Protein AF-A0A6M2A2J3-F1 (afdb_monomer_lite)

Foldseek 3Di:
DDDDDDDDDPVRDDDDPPPPDPPDDPDDPVVVVVVVVVCVVVDDDDDPVVDDPPVVVVVVVQVVCVVVVHDDDPPDDDDDDDPDPDPPVVVVVVVVVVVD

Radius of gyration: 23.39 Å; chains: 1; bounding box: 42×46×57 Å

pLDDT: mean 77.87, std 12.24, range [38.66, 92.69]

Sequence (100 aa):
MIVLNQLRFANEIAERPGLNIPKGEKVPKQEIEMAIKLIDQLTTKFDPKEYKDEYREELMSVIKQKAKGHPSRKKGKAPQKTKTDDFMKVLKASLKKKAA

Structure (mmCIF, N/CA/C/O backbone):
data_AF-A0A6M2A2J3-F1
#
_entry.id   AF-A0A6M2A2J3-F1
#
loop_
_atom_site.group_PDB
_atom_site.id
_atom_site.type_symbol
_atom_site.label_atom_id
_atom_site.label_alt_id
_atom_site.label_comp_id
_atom_site.label_asym_id
_atom_site.label_entity_id
_atom_site.label_seq_id
_atom_site.pdbx_PDB_ins_code
_atom_site.Cartn_x
_atom_site.Cartn_y
_atom_site.Cartn_z
_atom_site.occupancy
_atom_site.B_iso_or_equiv
_atom_site.auth_seq_id
_atom_site.auth_comp_id
_atom_site.auth_asym_id
_atom_site.auth_atom_id
_atom_site.pdbx_PDB_model_num
ATOM 1 N N . MET A 1 1 ? -13.032 -20.566 -12.539 1.00 56.78 1 MET A N 1
ATOM 2 C CA . MET A 1 1 ? -11.761 -19.829 -12.375 1.00 56.78 1 MET A CA 1
ATOM 3 C C . MET A 1 1 ? -10.986 -20.542 -11.280 1.00 56.78 1 MET A C 1
ATOM 5 O O . MET A 1 1 ? -11.516 -20.652 -10.184 1.00 56.78 1 MET A O 1
ATOM 9 N N . ILE A 1 2 ? -9.833 -21.137 -11.587 1.00 71.69 2 ILE A N 1
ATOM 10 C CA . ILE A 1 2 ? -9.021 -21.855 -10.592 1.00 71.69 2 ILE A CA 1
ATOM 11 C C . ILE A 1 2 ? -7.933 -20.889 -10.129 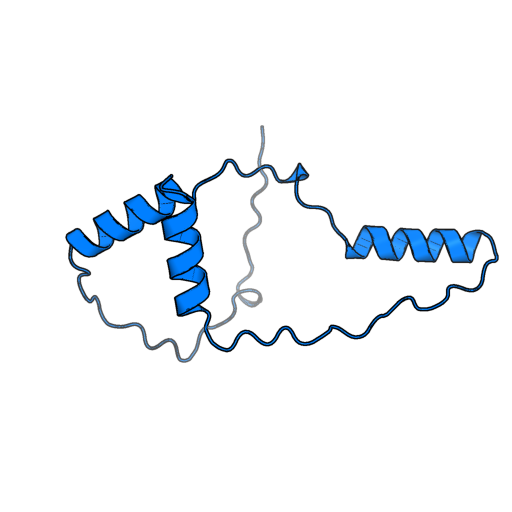1.00 71.69 2 ILE A C 1
ATOM 13 O O . ILE A 1 2 ? -7.213 -20.341 -10.960 1.00 71.69 2 ILE A O 1
ATOM 17 N N . VAL A 1 3 ? -7.857 -20.647 -8.821 1.00 84.44 3 VAL A N 1
ATOM 18 C CA . VAL A 1 3 ? -6.850 -19.773 -8.210 1.00 84.44 3 VAL A CA 1
ATOM 19 C C . VAL A 1 3 ? -5.836 -20.655 -7.498 1.00 84.44 3 VAL A C 1
ATOM 21 O O . VAL A 1 3 ? -6.197 -21.430 -6.613 1.00 84.44 3 VAL A O 1
ATOM 24 N N . LEU A 1 4 ? -4.570 -20.550 -7.901 1.00 89.88 4 LEU A N 1
ATOM 25 C CA . LEU A 1 4 ? -3.465 -21.220 -7.228 1.00 89.88 4 LEU A CA 1
ATOM 26 C C . LEU A 1 4 ? -3.008 -20.356 -6.051 1.00 89.88 4 LEU A C 1
ATOM 28 O O . LEU A 1 4 ? -2.442 -19.285 -6.251 1.00 89.88 4 LEU A O 1
ATOM 32 N N . ASN A 1 5 ? -3.229 -20.843 -4.834 1.00 88.25 5 ASN A N 1
ATOM 33 C CA . ASN A 1 5 ? -2.692 -20.228 -3.625 1.00 88.25 5 ASN A CA 1
ATOM 34 C C . ASN A 1 5 ? -1.420 -20.974 -3.215 1.00 88.25 5 ASN A C 1
ATOM 36 O O . ASN A 1 5 ? -1.463 -22.176 -2.960 1.00 88.25 5 ASN A O 1
ATOM 40 N N . GLN A 1 6 ? -0.292 -20.269 -3.159 1.00 89.75 6 GLN A N 1
ATOM 41 C CA . GLN A 1 6 ? 0.970 -20.827 -2.673 1.00 89.75 6 GLN A CA 1
ATOM 42 C C . GLN A 1 6 ? 1.065 -20.645 -1.155 1.00 89.75 6 GLN A C 1
ATOM 44 O O . GLN A 1 6 ? 0.841 -19.548 -0.641 1.00 89.75 6 GLN A O 1
ATOM 49 N N . LEU A 1 7 ? 1.393 -21.721 -0.440 1.00 92.69 7 LEU A N 1
ATOM 50 C CA . LEU A 1 7 ? 1.692 -21.668 0.990 1.00 92.69 7 LEU A CA 1
ATOM 51 C C . LEU A 1 7 ? 3.164 -21.301 1.187 1.00 92.69 7 LEU A C 1
ATOM 53 O O . LEU A 1 7 ? 4.019 -21.770 0.440 1.00 92.69 7 LEU A O 1
ATOM 57 N N . ARG A 1 8 ? 3.444 -20.476 2.200 1.00 90.94 8 ARG A N 1
ATOM 58 C CA . ARG A 1 8 ? 4.819 -20.143 2.591 1.00 90.94 8 ARG A CA 1
ATOM 59 C C . ARG A 1 8 ? 5.436 -21.282 3.398 1.00 90.94 8 ARG A C 1
ATOM 61 O O . ARG A 1 8 ? 4.758 -21.877 4.237 1.00 90.94 8 ARG A O 1
ATOM 68 N N . PHE A 1 9 ? 6.716 -21.552 3.176 1.00 91.75 9 PHE A N 1
ATOM 69 C CA . PHE A 1 9 ? 7.494 -22.497 3.977 1.00 91.75 9 PHE A CA 1
ATOM 70 C C . PHE A 1 9 ? 7.912 -21.874 5.316 1.00 91.75 9 PHE A C 1
ATOM 72 O O . PHE A 1 9 ? 7.956 -20.654 5.463 1.00 91.75 9 PHE A O 1
ATOM 79 N N . ALA A 1 10 ? 8.244 -22.710 6.306 1.00 89.88 10 ALA A N 1
ATOM 80 C CA . ALA A 1 10 ? 8.567 -22.253 7.663 1.00 89.88 10 ALA A CA 1
ATOM 81 C C . ALA A 1 10 ? 9.731 -21.243 7.708 1.00 89.88 10 ALA A C 1
ATOM 83 O O . ALA A 1 10 ? 9.698 -20.295 8.483 1.00 89.88 10 ALA A O 1
ATOM 84 N N . ASN A 1 11 ? 10.726 -21.406 6.837 1.00 89.50 11 ASN A N 1
ATOM 85 C CA . ASN A 1 11 ? 11.878 -20.512 6.714 1.00 89.50 11 ASN A CA 1
ATOM 86 C C . ASN A 1 11 ? 11.563 -19.164 6.033 1.00 89.50 11 ASN A C 1
ATOM 88 O O . ASN A 1 11 ? 12.375 -18.248 6.109 1.00 89.50 11 ASN A O 1
ATOM 92 N N . GLU A 1 12 ? 10.415 -19.025 5.364 1.00 87.06 12 GLU A N 1
ATOM 93 C CA . GLU A 1 12 ? 9.955 -17.757 4.773 1.00 87.06 12 GLU A CA 1
ATOM 94 C C . GLU A 1 12 ? 9.141 -16.909 5.764 1.00 87.06 12 GLU A C 1
ATOM 96 O O . GLU A 1 12 ? 8.737 -15.784 5.452 1.00 87.06 12 GLU A O 1
ATOM 101 N N . ILE A 1 13 ? 8.867 -17.449 6.954 1.00 87.62 13 ILE A N 1
ATOM 102 C CA . ILE A 1 13 ? 8.153 -16.754 8.018 1.00 87.62 13 ILE A CA 1
ATOM 103 C C . ILE A 1 13 ? 9.173 -15.954 8.823 1.00 87.62 13 ILE A C 1
ATOM 105 O O . ILE A 1 13 ? 9.966 -16.506 9.579 1.00 87.62 13 ILE A O 1
ATOM 109 N N . ALA A 1 14 ? 9.138 -14.631 8.675 1.00 84.25 14 ALA A N 1
ATOM 110 C CA . ALA A 1 14 ? 9.929 -13.751 9.521 1.00 84.25 14 ALA A CA 1
ATOM 111 C C . ALA A 1 14 ? 9.398 -13.785 10.963 1.00 84.25 14 ALA A C 1
ATOM 113 O O . ALA A 1 14 ? 8.232 -13.450 11.211 1.00 84.25 14 ALA A O 1
ATOM 114 N N . GLU A 1 15 ? 10.260 -14.147 11.914 1.00 81.38 15 GLU A N 1
ATOM 115 C CA . GLU A 1 15 ? 9.978 -13.969 13.336 1.00 81.38 15 GLU A CA 1
ATOM 116 C C . GLU A 1 15 ? 9.811 -12.477 13.643 1.00 81.38 15 GLU A C 1
ATOM 118 O O . GLU A 1 15 ? 10.496 -11.623 13.076 1.00 81.38 15 GLU A O 1
ATOM 123 N N . ARG A 1 16 ? 8.887 -12.142 14.546 1.00 78.88 16 ARG A N 1
ATOM 124 C CA . ARG A 1 16 ? 8.631 -10.755 14.964 1.00 78.88 16 ARG A CA 1
ATOM 125 C C . ARG A 1 16 ? 8.999 -10.551 16.438 1.00 78.88 16 ARG A C 1
ATOM 127 O O . ARG A 1 16 ? 8.105 -10.299 17.251 1.00 78.88 16 ARG A O 1
ATOM 134 N N . PRO A 1 17 ? 10.282 -10.696 16.817 1.00 80.00 17 PRO A N 1
ATOM 135 C CA . PRO A 1 17 ? 10.702 -10.457 18.190 1.00 80.00 17 PRO A CA 1
ATOM 136 C C . PRO A 1 17 ? 10.520 -8.972 18.541 1.00 80.00 17 PRO A C 1
ATOM 138 O O . PRO A 1 17 ? 10.863 -8.093 17.756 1.00 80.00 17 PRO A O 1
ATOM 141 N N . GLY A 1 18 ? 9.960 -8.688 19.722 1.00 74.00 18 GLY A N 1
ATOM 142 C CA . GLY A 1 18 ? 9.842 -7.319 20.250 1.00 74.00 18 GLY A CA 1
ATOM 143 C C . GLY A 1 18 ? 8.519 -6.593 19.980 1.00 74.00 18 GLY A C 1
ATOM 144 O O . GLY A 1 18 ? 8.402 -5.413 20.306 1.00 74.00 18 GLY A O 1
ATOM 145 N N . LEU A 1 19 ? 7.500 -7.262 19.433 1.00 75.81 19 LEU A N 1
ATOM 146 C CA . LEU A 1 19 ? 6.150 -6.692 19.396 1.00 75.81 19 LEU A CA 1
ATOM 147 C C . LEU A 1 19 ? 5.574 -6.614 20.814 1.00 75.81 19 LEU A C 1
ATOM 149 O O . LEU A 1 19 ? 5.142 -7.616 21.382 1.00 75.81 19 LEU A O 1
ATOM 153 N N . ASN A 1 20 ? 5.538 -5.406 21.371 1.00 72.81 20 ASN A N 1
ATOM 154 C CA . ASN A 1 20 ? 4.839 -5.129 22.619 1.00 72.81 20 ASN A CA 1
ATOM 155 C C . ASN A 1 20 ? 3.349 -4.944 22.305 1.00 72.81 20 ASN A C 1
ATOM 157 O O . ASN A 1 20 ? 2.880 -3.831 22.080 1.00 72.81 20 ASN A O 1
ATOM 161 N N . ILE A 1 21 ? 2.632 -6.061 22.161 1.00 74.12 21 ILE A N 1
ATOM 162 C CA . ILE A 1 21 ? 1.203 -6.042 21.844 1.00 74.12 21 ILE A CA 1
ATOM 163 C C . ILE A 1 21 ? 0.449 -5.649 23.121 1.00 74.12 21 ILE A C 1
ATOM 165 O O . ILE A 1 21 ? 0.477 -6.420 24.088 1.00 74.12 21 ILE A O 1
ATOM 169 N N . PRO A 1 22 ? -0.233 -4.490 23.156 1.00 73.75 22 PRO A N 1
ATOM 170 C CA . PRO A 1 22 ? -1.067 -4.138 24.294 1.00 73.75 22 PRO A CA 1
ATOM 171 C C . PRO A 1 22 ? -2.143 -5.213 24.466 1.00 73.75 22 PRO A C 1
ATOM 173 O O . PRO A 1 22 ? -2.853 -5.572 23.522 1.00 73.75 22 PRO A O 1
ATOM 176 N N . LYS A 1 23 ? -2.234 -5.784 25.672 1.00 70.31 23 LYS A N 1
ATOM 177 C CA . LYS A 1 23 ? -3.207 -6.833 25.992 1.00 70.31 23 LYS A CA 1
ATOM 178 C C . LYS A 1 23 ? -4.615 -6.238 25.986 1.00 70.31 23 LYS A C 1
ATOM 180 O O . LYS A 1 23 ? -5.080 -5.750 27.006 1.00 70.31 23 LYS A O 1
ATOM 185 N N . GLY A 1 24 ? -5.287 -6.317 24.840 1.00 64.75 24 GLY A N 1
ATOM 186 C CA . GLY A 1 24 ? -6.742 -6.217 24.736 1.00 64.75 24 GLY A CA 1
ATOM 187 C C . GLY A 1 24 ? -7.351 -4.945 25.321 1.00 64.75 24 GLY A C 1
ATOM 188 O O . GLY A 1 24 ? -8.341 -5.031 26.047 1.00 64.75 24 GLY A O 1
ATOM 189 N N . GLU A 1 25 ? -6.801 -3.776 24.996 1.00 68.38 25 GLU A N 1
ATOM 190 C CA . GLU A 1 25 ? -7.523 -2.526 25.222 1.00 68.38 25 GLU A CA 1
ATOM 191 C C . GLU A 1 25 ? -8.777 -2.536 24.339 1.00 68.38 25 GLU A C 1
ATOM 193 O O . GLU A 1 25 ? -8.705 -2.561 23.107 1.00 68.38 25 GLU A O 1
ATOM 198 N N . LYS A 1 26 ? -9.953 -2.608 24.969 1.00 72.62 26 LYS A N 1
ATOM 199 C CA . LYS A 1 26 ? -11.225 -2.498 24.256 1.00 72.62 26 LYS A CA 1
ATOM 200 C C . LYS A 1 26 ? -11.364 -1.056 23.784 1.00 72.62 26 LYS A C 1
ATOM 202 O O . LYS A 1 26 ? -11.747 -0.190 24.564 1.00 72.62 26 LYS A O 1
ATOM 207 N N . VAL A 1 27 ? -11.058 -0.824 22.511 1.00 79.88 27 VAL A N 1
ATOM 208 C CA . VAL A 1 27 ? -11.272 0.471 21.859 1.00 79.88 27 VAL A CA 1
ATOM 209 C C . VAL A 1 27 ? -12.753 0.867 22.002 1.00 79.88 27 VAL A C 1
ATOM 211 O O . VAL A 1 27 ? -13.632 0.029 21.755 1.00 79.88 27 VAL A O 1
ATOM 214 N N . PRO A 1 28 ? -13.066 2.108 22.416 1.00 87.19 28 PRO A N 1
ATOM 215 C CA . PRO A 1 28 ? -14.439 2.584 22.526 1.00 87.19 28 PRO A CA 1
ATOM 216 C C . PRO A 1 28 ? -15.197 2.472 21.197 1.00 87.19 28 PRO A C 1
ATOM 218 O O . PRO A 1 28 ? -14.673 2.801 20.134 1.00 87.19 28 PRO A O 1
ATOM 221 N N . LYS A 1 29 ? -16.475 2.071 21.245 1.00 85.44 29 LYS A N 1
ATOM 222 C CA . LYS A 1 29 ? -17.315 1.917 20.037 1.00 85.44 29 LYS A CA 1
ATOM 223 C C . LYS A 1 29 ? -17.384 3.189 19.180 1.00 85.44 29 LYS A C 1
ATOM 225 O O . LYS A 1 29 ? -17.365 3.098 17.960 1.00 85.44 29 LYS A O 1
ATOM 230 N N . GLN A 1 30 ? -17.414 4.359 19.818 1.00 84.81 30 GLN A N 1
ATOM 231 C CA . GLN A 1 30 ? -17.467 5.655 19.133 1.00 84.81 30 GLN A CA 1
ATOM 232 C C . GLN A 1 30 ? -16.221 5.927 18.277 1.00 84.81 30 GLN A C 1
ATOM 234 O O . GLN A 1 30 ? -16.335 6.480 17.184 1.00 84.81 30 GLN A O 1
ATOM 239 N N . GLU A 1 31 ? -15.039 5.514 18.740 1.00 82.69 31 GLU A N 1
ATOM 240 C CA . GLU A 1 31 ? -13.793 5.670 17.982 1.00 82.69 31 GLU A CA 1
ATOM 241 C C . GLU A 1 31 ? -13.772 4.756 16.755 1.00 82.69 31 GLU A C 1
ATOM 243 O O . GLU A 1 31 ? -13.364 5.179 15.674 1.00 82.69 31 GLU A O 1
ATOM 248 N N . ILE A 1 32 ? -14.288 3.532 16.89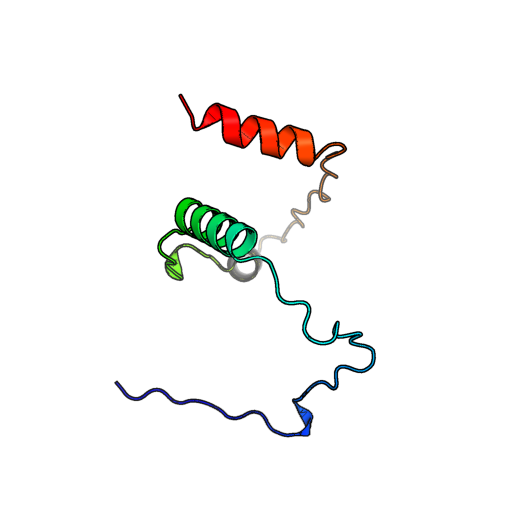7 1.00 88.06 32 ILE A N 1
ATOM 249 C CA . ILE A 1 32 ? -14.431 2.581 15.787 1.00 88.06 32 ILE A CA 1
ATOM 250 C C . ILE A 1 32 ? -15.402 3.132 14.736 1.00 88.06 32 ILE A C 1
ATOM 252 O O . ILE A 1 32 ? -15.079 3.147 13.551 1.00 88.06 32 ILE A O 1
ATOM 256 N N . GLU A 1 33 ? -16.569 3.630 15.151 1.00 90.62 33 GLU A N 1
ATOM 257 C CA . GLU A 1 33 ? -17.553 4.224 14.236 1.00 90.62 33 GLU A CA 1
ATOM 258 C C . GLU A 1 33 ? -16.995 5.445 13.494 1.00 90.62 33 GLU A C 1
ATOM 260 O O . GLU A 1 33 ? -17.247 5.620 12.300 1.00 90.62 33 GLU A O 1
ATOM 265 N N . MET A 1 34 ? -16.210 6.282 14.175 1.00 89.50 34 MET A N 1
ATOM 266 C CA . MET A 1 34 ? -15.531 7.416 13.549 1.00 89.50 34 MET A CA 1
ATOM 267 C C . MET A 1 34 ? -14.478 6.958 12.530 1.00 89.50 34 MET A C 1
ATOM 269 O O . MET A 1 34 ? -14.416 7.510 11.430 1.00 89.50 34 MET A O 1
ATOM 273 N N . ALA A 1 35 ? -13.674 5.946 12.866 1.00 90.00 35 ALA A N 1
ATOM 274 C CA . ALA A 1 35 ? -12.666 5.393 11.965 1.00 90.00 35 ALA A CA 1
ATOM 275 C C . ALA A 1 35 ? -13.298 4.778 10.707 1.00 90.00 35 ALA A C 1
ATOM 277 O O . ALA A 1 35 ? -12.811 5.019 9.604 1.00 90.00 35 ALA A O 1
ATOM 278 N N . ILE A 1 36 ? -14.412 4.054 10.853 1.00 90.62 36 ILE A N 1
ATOM 279 C CA . ILE A 1 36 ? -15.158 3.483 9.722 1.00 90.62 36 ILE A CA 1
ATOM 280 C C . ILE A 1 36 ? -15.658 4.594 8.795 1.00 90.62 36 ILE A C 1
ATOM 282 O O . ILE A 1 36 ? -15.390 4.544 7.599 1.00 90.62 36 ILE A O 1
ATOM 286 N N . LYS A 1 37 ? -16.277 5.654 9.336 1.00 90.06 37 LYS A N 1
ATOM 287 C CA . LYS A 1 37 ? -16.725 6.800 8.523 1.00 90.06 37 LYS A CA 1
ATOM 288 C C . LYS A 1 37 ? -15.583 7.446 7.737 1.00 90.06 37 LYS A C 1
ATOM 290 O O . LYS A 1 37 ? -15.789 7.869 6.603 1.00 90.06 37 LYS A O 1
ATOM 295 N N . LEU A 1 38 ? -14.387 7.531 8.323 1.00 90.38 38 LEU A N 1
ATOM 296 C CA . LEU A 1 38 ? -13.213 8.069 7.634 1.00 90.38 38 LEU A CA 1
ATOM 297 C C . LEU A 1 38 ? -12.742 7.141 6.506 1.00 90.38 38 LEU A C 1
ATOM 299 O O . LEU A 1 38 ? -12.412 7.622 5.422 1.00 90.38 38 LEU A O 1
ATOM 303 N N . ILE A 1 39 ? -12.726 5.828 6.748 1.00 91.06 39 ILE A N 1
ATOM 304 C CA . ILE A 1 39 ? -12.405 4.831 5.722 1.00 91.06 39 ILE A CA 1
ATOM 305 C C . ILE A 1 39 ? -13.399 4.950 4.571 1.00 91.06 39 ILE A C 1
ATOM 307 O O . ILE A 1 39 ? -12.968 5.066 3.430 1.00 91.06 39 ILE A O 1
ATOM 311 N N . ASP A 1 40 ? -14.698 5.020 4.848 1.00 90.56 40 ASP A N 1
ATOM 312 C CA . ASP A 1 40 ? -15.735 5.125 3.817 1.00 90.56 40 ASP A CA 1
ATOM 313 C C . ASP A 1 40 ? -15.580 6.398 2.971 1.00 90.56 40 ASP A C 1
ATOM 315 O O . ASP A 1 40 ? -15.702 6.354 1.749 1.00 90.56 40 ASP A O 1
ATOM 319 N N . GLN A 1 41 ? -15.237 7.529 3.597 1.00 89.50 41 GLN A N 1
ATOM 320 C CA . GLN A 1 41 ? -14.990 8.794 2.892 1.00 89.50 41 GLN A CA 1
ATOM 321 C C . GLN A 1 41 ? -13.747 8.769 1.994 1.00 89.50 41 GLN A C 1
ATOM 323 O O . GLN A 1 41 ? -13.684 9.509 1.008 1.00 89.50 41 GLN A O 1
ATOM 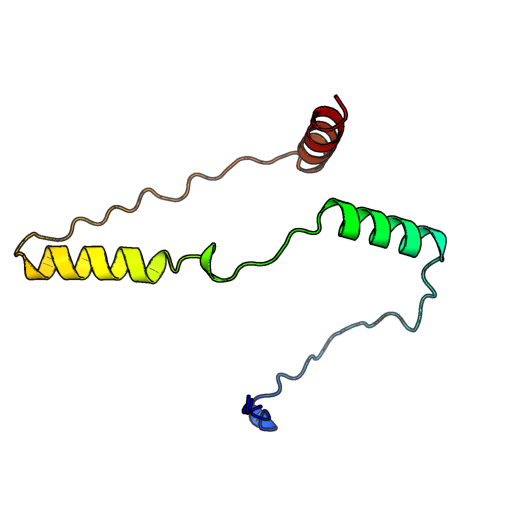328 N N . LEU A 1 42 ? -12.740 7.973 2.352 1.00 88.19 42 LEU A N 1
ATOM 329 C CA . LEU A 1 42 ? -11.481 7.850 1.611 1.00 88.19 42 LEU A CA 1
ATOM 330 C C . LEU A 1 42 ? -11.453 6.630 0.688 1.00 88.19 42 LEU A C 1
ATOM 332 O O . LEU A 1 42 ? -10.515 6.481 -0.095 1.00 88.19 42 LEU A O 1
ATOM 336 N N . THR A 1 43 ? -12.464 5.768 0.768 1.00 89.69 43 THR A N 1
ATOM 337 C CA . THR A 1 43 ? -12.538 4.551 -0.027 1.00 89.69 43 THR A CA 1
ATOM 338 C C . THR A 1 43 ? -12.840 4.906 -1.472 1.00 89.69 43 THR A C 1
ATOM 340 O O . THR A 1 43 ? -13.832 5.555 -1.800 1.00 89.69 43 THR A O 1
ATOM 343 N N . THR A 1 44 ? -11.980 4.430 -2.361 1.00 88.50 44 THR A N 1
ATOM 344 C CA . THR A 1 44 ? -12.157 4.488 -3.808 1.00 88.50 44 THR A CA 1
ATOM 345 C C . THR A 1 44 ? -12.109 3.077 -4.381 1.00 88.50 44 THR A C 1
ATOM 347 O O . THR A 1 44 ? -11.654 2.132 -3.732 1.00 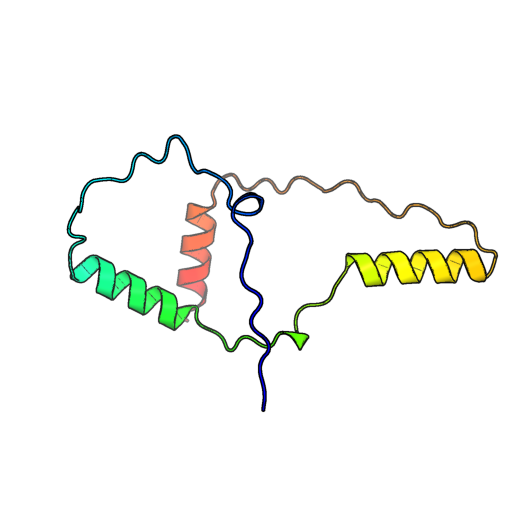88.50 44 THR A O 1
ATOM 350 N N . LYS A 1 45 ? -12.608 2.901 -5.610 1.00 89.19 45 LYS A N 1
ATOM 351 C CA . LYS A 1 45 ? -12.453 1.623 -6.311 1.00 89.19 45 LYS A CA 1
ATOM 352 C C . LYS A 1 45 ? -10.978 1.428 -6.641 1.00 89.19 45 LYS A C 1
ATOM 354 O O . LYS A 1 45 ? -10.376 2.285 -7.275 1.00 89.19 45 LYS A O 1
ATOM 359 N N . PHE A 1 46 ? -10.422 0.300 -6.218 1.00 88.75 46 PHE A N 1
ATOM 360 C CA . PHE A 1 46 ? -9.062 -0.076 -6.570 1.00 88.75 46 PHE A CA 1
ATOM 361 C C . PHE A 1 46 ? -9.045 -0.690 -7.974 1.00 88.75 46 PHE A C 1
ATOM 363 O O . PHE A 1 46 ? -9.573 -1.786 -8.171 1.00 88.75 46 PHE A O 1
ATOM 370 N N . ASP A 1 47 ? -8.443 0.008 -8.938 1.00 88.38 47 ASP A N 1
ATOM 371 C CA . ASP A 1 47 ? -8.103 -0.550 -10.249 1.00 88.38 47 ASP A CA 1
ATOM 372 C C . ASP A 1 47 ? -6.575 -0.731 -10.348 1.00 88.38 47 ASP A C 1
ATOM 374 O O . ASP A 1 47 ? -5.837 0.254 -10.422 1.00 88.38 47 ASP A O 1
ATOM 378 N N . PRO A 1 48 ? -6.066 -1.979 -10.383 1.00 85.69 48 PRO A N 1
ATOM 379 C CA . PRO A 1 48 ? -4.638 -2.247 -10.539 1.00 85.69 48 PRO A CA 1
ATOM 380 C C . PRO A 1 48 ? -4.013 -1.604 -11.784 1.00 85.69 48 PRO A C 1
ATOM 382 O O . PRO A 1 48 ? -2.808 -1.371 -11.804 1.00 85.69 48 PRO A O 1
ATOM 385 N N . LYS A 1 49 ? -4.804 -1.329 -12.830 1.00 88.06 49 LYS A N 1
ATOM 386 C CA . LYS A 1 49 ? -4.317 -0.758 -14.094 1.00 88.06 49 LYS A CA 1
ATOM 387 C C . LYS A 1 49 ? -3.953 0.720 -13.992 1.00 88.06 49 LYS A C 1
ATOM 389 O O . LYS A 1 49 ? -3.234 1.214 -14.860 1.00 88.06 49 LYS A O 1
ATOM 394 N N . GLU A 1 50 ? -4.438 1.422 -12.970 1.00 87.19 50 GLU A N 1
ATOM 395 C CA . GLU A 1 50 ? -4.089 2.827 -12.735 1.00 87.19 50 GLU A CA 1
ATOM 396 C C . GLU A 1 50 ? -2.644 2.987 -12.246 1.00 87.19 50 GLU A C 1
ATOM 398 O O . GLU A 1 50 ? -2.043 4.047 -12.425 1.00 87.19 50 GLU A O 1
ATOM 403 N N . TYR A 1 51 ? -2.053 1.926 -11.693 1.00 87.62 51 TYR A N 1
ATOM 404 C CA . TYR A 1 51 ? -0.689 1.934 -11.183 1.00 87.62 51 TYR A CA 1
ATOM 405 C C . TYR A 1 51 ? 0.278 1.386 -12.231 1.00 87.62 51 TYR A C 1
ATOM 407 O O . TYR A 1 51 ? 0.145 0.259 -12.710 1.00 87.62 51 TYR A O 1
ATOM 415 N N . LYS A 1 52 ? 1.277 2.196 -12.584 1.00 86.50 52 LYS A N 1
ATOM 416 C CA . LYS A 1 52 ? 2.314 1.834 -13.552 1.00 86.50 52 LYS A CA 1
ATOM 417 C C . LYS A 1 52 ? 3.641 1.588 -12.855 1.00 86.50 52 LYS A C 1
ATOM 419 O O . LYS A 1 52 ? 3.988 2.264 -11.892 1.00 86.50 52 LYS A O 1
ATOM 424 N N . ASP A 1 53 ? 4.394 0.630 -13.382 1.00 90.19 53 ASP A N 1
ATOM 425 C CA . ASP A 1 53 ? 5.770 0.375 -12.966 1.00 90.19 53 ASP A CA 1
ATOM 426 C C . ASP A 1 53 ? 6.693 1.423 -13.607 1.00 90.19 53 ASP A C 1
ATOM 428 O O . ASP A 1 53 ? 7.231 1.225 -14.701 1.00 90.19 53 ASP A O 1
ATOM 432 N N . GLU A 1 54 ? 6.830 2.569 -12.935 1.00 88.25 54 GLU A N 1
ATOM 433 C CA . GLU A 1 54 ? 7.680 3.681 -13.378 1.00 88.25 54 GLU A CA 1
ATOM 434 C C . GLU A 1 54 ? 9.127 3.227 -13.602 1.00 88.25 54 GLU A C 1
ATOM 436 O O . GLU A 1 54 ? 9.752 3.597 -14.596 1.00 88.25 54 GLU A O 1
ATOM 441 N N . TYR A 1 55 ? 9.640 2.346 -12.738 1.00 86.88 55 TYR A N 1
ATOM 442 C CA . TYR A 1 55 ? 10.996 1.818 -12.858 1.00 86.88 55 TYR A CA 1
ATOM 443 C C . TYR A 1 55 ? 11.180 1.029 -14.155 1.00 86.88 55 TYR A C 1
ATOM 445 O O . TYR A 1 55 ? 12.145 1.239 -14.898 1.00 86.88 55 TYR A O 1
ATOM 453 N N . ARG A 1 56 ? 10.240 0.134 -14.468 1.00 86.81 56 ARG A N 1
ATOM 454 C CA . ARG A 1 56 ? 10.258 -0.635 -15.713 1.00 86.81 56 ARG A CA 1
ATOM 455 C C . ARG A 1 56 ? 10.128 0.269 -16.933 1.00 86.81 56 ARG A C 1
ATOM 457 O O . ARG A 1 56 ? 10.833 0.035 -17.916 1.00 86.81 56 ARG A O 1
ATOM 464 N N . GLU A 1 57 ? 9.261 1.279 -16.902 1.00 88.38 57 GLU A N 1
ATOM 465 C CA . GLU A 1 57 ? 9.118 2.231 -18.011 1.00 88.38 57 GLU A CA 1
ATOM 466 C C . GLU A 1 57 ? 10.417 3.015 -18.263 1.00 88.38 57 GLU A C 1
ATOM 468 O O . GLU A 1 57 ? 10.895 3.082 -19.405 1.00 88.38 57 GLU A O 1
ATOM 473 N N . GLU A 1 58 ? 11.040 3.539 -17.208 1.00 87.25 58 GLU A N 1
ATOM 474 C CA . GLU A 1 58 ? 12.318 4.249 -17.287 1.00 87.25 58 GLU A CA 1
ATOM 475 C C . GLU A 1 58 ? 13.445 3.345 -17.792 1.00 87.25 58 GLU A C 1
ATOM 477 O O . GLU A 1 58 ? 14.193 3.722 -18.704 1.00 87.25 58 GLU A O 1
ATOM 482 N N . LEU A 1 59 ? 13.537 2.124 -17.264 1.00 87.38 59 LEU A N 1
ATOM 483 C CA . LEU A 1 59 ? 14.538 1.147 -17.679 1.00 87.38 59 LEU A CA 1
ATOM 484 C C . LEU A 1 59 ? 14.400 0.815 -19.169 1.00 87.38 59 LEU A C 1
ATOM 486 O O . LEU A 1 59 ? 15.388 0.835 -19.909 1.00 87.38 59 LEU A O 1
ATOM 490 N N . MET A 1 60 ? 13.176 0.575 -19.641 1.00 88.00 60 MET A N 1
ATOM 491 C CA . MET A 1 60 ? 12.909 0.300 -21.053 1.00 88.00 60 MET A CA 1
ATOM 492 C C . MET A 1 60 ? 13.240 1.497 -21.951 1.00 88.00 60 MET A C 1
ATOM 494 O O . MET A 1 60 ? 13.727 1.307 -23.069 1.00 88.00 60 MET A O 1
ATOM 498 N N . SER A 1 61 ? 13.023 2.727 -21.481 1.00 86.88 61 SER A N 1
ATOM 499 C CA . SER A 1 61 ? 13.431 3.945 -22.191 1.00 86.88 61 SER A CA 1
ATOM 500 C C . SER A 1 61 ? 14.953 4.023 -22.350 1.00 86.88 61 SER A C 1
ATOM 502 O O . SER A 1 61 ? 15.449 4.264 -23.455 1.00 86.88 61 SER A O 1
ATOM 504 N N . VAL A 1 62 ? 15.708 3.733 -21.286 1.00 84.62 62 VAL A N 1
ATOM 505 C CA . VAL A 1 62 ? 17.179 3.697 -21.320 1.00 84.62 62 VAL A CA 1
ATOM 506 C C . VAL A 1 62 ? 17.686 2.609 -22.266 1.00 84.62 62 VAL A C 1
ATOM 508 O O . VAL A 1 62 ? 18.580 2.872 -23.074 1.00 84.62 62 VAL A O 1
ATOM 511 N N . ILE A 1 63 ? 17.105 1.407 -22.217 1.00 86.44 63 ILE A N 1
ATOM 512 C CA . ILE A 1 63 ? 17.467 0.297 -23.112 1.00 86.44 63 ILE A CA 1
ATOM 513 C C . ILE A 1 63 ? 17.247 0.694 -24.577 1.00 86.44 63 ILE A C 1
ATOM 515 O O . ILE A 1 63 ? 18.150 0.529 -25.397 1.00 86.44 63 ILE A O 1
ATOM 519 N N . LYS A 1 64 ? 16.092 1.287 -24.911 1.00 86.81 64 LYS A N 1
ATOM 520 C CA . LYS A 1 64 ? 15.788 1.753 -26.277 1.00 86.81 64 LYS A CA 1
ATOM 521 C C . LYS A 1 64 ? 16.752 2.842 -26.755 1.00 86.81 64 LYS A C 1
ATOM 523 O O . LYS A 1 64 ? 17.115 2.846 -27.928 1.00 86.81 64 LYS A O 1
ATOM 528 N N . GLN A 1 65 ? 17.170 3.757 -25.880 1.00 84.06 65 GLN A N 1
ATOM 529 C CA . GLN A 1 65 ? 18.149 4.795 -26.225 1.00 84.06 65 GLN A CA 1
ATOM 530 C C . GLN A 1 65 ? 19.529 4.201 -26.524 1.00 84.06 65 GLN A C 1
ATOM 532 O O . GLN A 1 65 ? 20.135 4.560 -27.533 1.00 84.06 65 GLN A O 1
ATOM 537 N N . LYS A 1 66 ? 19.982 3.240 -25.707 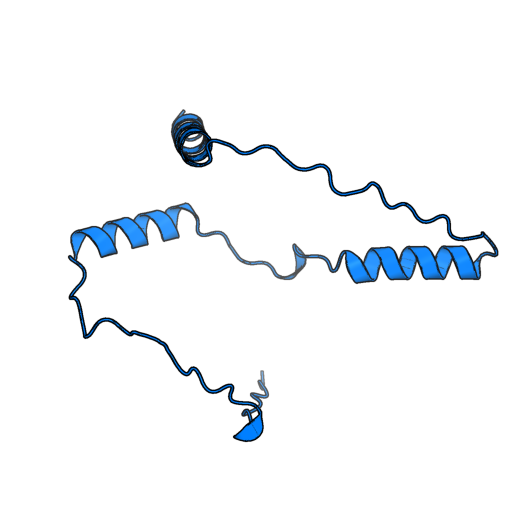1.00 81.94 66 LYS A N 1
ATOM 538 C CA . LYS A 1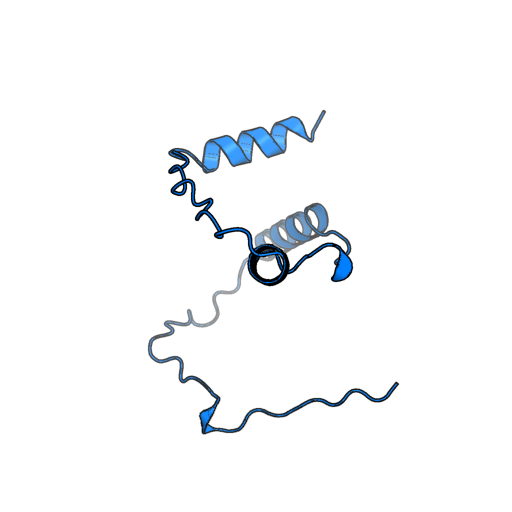 66 ? 21.241 2.517 -25.939 1.00 81.94 66 LYS A CA 1
ATOM 539 C C . LYS A 1 66 ? 21.204 1.691 -27.224 1.00 81.94 66 LYS A C 1
ATOM 541 O O . LYS A 1 66 ? 22.156 1.735 -27.994 1.00 81.94 66 LYS A O 1
ATOM 546 N N . ALA A 1 67 ? 20.099 0.993 -27.488 1.00 85.06 67 ALA A N 1
ATOM 547 C CA . ALA A 1 67 ? 19.925 0.195 -28.703 1.00 85.06 67 ALA A CA 1
ATOM 548 C C . ALA A 1 67 ? 19.964 1.044 -29.989 1.00 85.06 67 ALA A C 1
ATOM 550 O O . ALA A 1 67 ? 20.400 0.564 -31.027 1.00 85.06 67 ALA A O 1
ATOM 551 N N . LYS A 1 68 ? 19.547 2.316 -29.917 1.00 84.19 68 LYS A N 1
ATOM 552 C CA . LYS A 1 68 ? 19.607 3.283 -31.028 1.00 84.19 68 LYS A CA 1
ATOM 553 C C . LYS A 1 68 ? 20.969 3.982 -31.175 1.00 84.19 68 LYS A C 1
ATOM 555 O O . LYS A 1 68 ? 21.088 4.897 -31.981 1.00 84.19 68 LYS A O 1
ATOM 560 N N . GLY A 1 69 ? 21.980 3.588 -30.399 1.00 77.00 69 GLY A N 1
ATOM 561 C CA . GLY A 1 69 ? 23.332 4.151 -30.479 1.00 77.00 69 GLY A CA 1
ATOM 562 C C . GLY A 1 69 ? 23.507 5.513 -29.799 1.00 77.00 69 GLY A C 1
ATOM 563 O O . GLY A 1 69 ? 24.558 6.131 -29.942 1.00 77.00 69 GLY A O 1
ATOM 564 N N . HIS A 1 70 ? 22.518 5.993 -29.035 1.00 71.69 70 HIS A N 1
ATOM 565 C CA . HIS A 1 70 ? 22.654 7.238 -28.281 1.00 71.69 70 HIS A CA 1
ATOM 566 C C . HIS A 1 70 ? 23.234 6.970 -26.881 1.00 71.69 70 HIS A C 1
ATOM 568 O O . HIS A 1 70 ? 22.721 6.108 -26.157 1.00 71.69 70 HIS A O 1
ATOM 574 N N . PRO A 1 71 ? 24.262 7.718 -26.437 1.00 65.00 71 PRO A N 1
ATOM 575 C CA . PRO A 1 71 ? 24.763 7.607 -25.073 1.00 65.00 71 PRO A CA 1
ATOM 576 C C . PRO A 1 71 ? 23.678 8.060 -24.085 1.00 65.00 71 PRO A C 1
ATOM 578 O O . PRO A 1 71 ? 23.234 9.209 -24.098 1.00 65.00 71 PRO A O 1
ATOM 581 N N . SER A 1 72 ? 23.229 7.147 -23.219 1.00 59.03 72 SER A N 1
ATOM 582 C CA . SER A 1 72 ? 22.191 7.429 -22.224 1.00 59.03 72 SER A CA 1
ATOM 583 C C . SER A 1 72 ? 22.704 8.438 -21.190 1.00 59.03 72 SER A C 1
ATOM 585 O O . SER A 1 72 ? 23.538 8.099 -20.346 1.00 59.03 72 SER A O 1
ATOM 587 N N . ARG A 1 73 ? 22.210 9.679 -21.226 1.00 64.38 73 ARG A N 1
ATOM 588 C CA . ARG A 1 73 ? 22.524 10.697 -20.212 1.00 64.38 73 ARG A CA 1
ATOM 589 C C . ARG A 1 73 ? 21.684 10.419 -18.964 1.00 64.38 73 ARG A C 1
ATOM 591 O O . ARG A 1 73 ? 20.461 10.353 -19.059 1.00 64.38 73 ARG A O 1
ATOM 598 N N . LYS A 1 74 ? 22.320 10.271 -17.794 1.00 60.09 74 LYS A N 1
ATOM 599 C CA . LYS A 1 74 ? 21.615 10.156 -16.505 1.00 60.09 74 LYS A CA 1
ATOM 600 C C . LYS A 1 74 ? 20.740 11.401 -16.304 1.00 60.09 74 LYS A C 1
ATOM 602 O O . LYS A 1 74 ? 21.257 12.467 -15.982 1.00 60.09 74 LYS A O 1
ATOM 607 N N . LYS A 1 75 ? 19.424 11.285 -16.488 1.00 64.69 75 LYS A N 1
ATOM 608 C CA . LYS A 1 75 ? 18.463 12.291 -16.018 1.00 64.69 75 LYS A CA 1
ATOM 609 C C . LYS A 1 75 ? 18.115 11.967 -14.570 1.00 64.69 75 LYS A C 1
ATOM 611 O O . LYS A 1 75 ? 17.076 11.396 -14.291 1.00 64.69 75 LYS A O 1
ATOM 616 N N . GLY A 1 76 ? 19.016 12.307 -13.656 1.00 58.72 76 GLY A N 1
ATOM 617 C CA . GLY A 1 76 ? 18.712 12.327 -12.229 1.00 58.72 76 GLY A CA 1
ATOM 618 C C . GLY A 1 76 ? 18.733 13.769 -11.755 1.00 58.72 76 GLY A C 1
ATOM 619 O O . GLY A 1 76 ? 19.812 14.316 -11.543 1.00 58.72 76 GLY A O 1
ATOM 620 N N . LYS A 1 77 ? 17.569 14.408 -11.604 1.00 65.31 77 LYS A N 1
ATOM 621 C CA . LYS A 1 77 ? 17.489 15.533 -10.665 1.00 65.31 77 LYS A CA 1
ATOM 622 C C . LYS A 1 77 ? 17.492 14.913 -9.274 1.00 65.31 77 LYS A C 1
ATOM 624 O O . LYS A 1 77 ? 16.696 14.018 -9.012 1.00 65.31 77 LYS A O 1
ATOM 629 N N . ALA A 1 78 ? 18.404 15.360 -8.412 1.00 66.44 78 ALA A N 1
ATOM 630 C CA . ALA A 1 78 ? 18.380 14.967 -7.011 1.00 66.44 78 ALA A CA 1
ATOM 631 C C . ALA A 1 78 ? 16.988 15.280 -6.427 1.00 66.44 78 ALA A C 1
ATOM 633 O O . ALA A 1 78 ? 16.440 16.343 -6.750 1.00 66.44 78 ALA A O 1
ATOM 634 N N . PRO A 1 79 ? 16.404 14.386 -5.609 1.00 60.28 79 PRO A N 1
ATOM 635 C CA . PRO A 1 79 ? 15.119 14.650 -4.981 1.00 60.28 79 PRO A CA 1
ATOM 636 C C . PRO A 1 79 ? 15.217 15.952 -4.182 1.00 60.28 79 PRO A C 1
ATOM 638 O O . PRO A 1 79 ? 16.059 16.094 -3.292 1.00 60.28 79 PRO A O 1
ATOM 641 N N . GLN A 1 80 ? 14.389 16.936 -4.537 1.00 66.88 80 GLN A N 1
ATOM 642 C CA . GLN A 1 80 ? 14.284 18.160 -3.754 1.00 66.88 80 GLN A CA 1
ATOM 643 C C . GLN A 1 80 ? 13.541 17.827 -2.464 1.00 66.88 80 GLN A C 1
ATOM 645 O O . GLN A 1 80 ? 12.432 17.298 -2.498 1.00 66.88 80 GLN A O 1
ATOM 650 N N . LYS A 1 81 ? 14.160 18.130 -1.320 1.00 58.09 81 LYS A N 1
ATOM 651 C CA . LYS A 1 81 ? 13.513 17.988 -0.016 1.00 58.09 81 LYS A CA 1
ATOM 652 C C . LYS A 1 81 ? 12.301 18.917 0.036 1.00 58.09 81 LYS A C 1
ATOM 654 O O . LYS A 1 81 ? 12.460 20.137 0.053 1.00 58.09 81 LYS A O 1
ATOM 659 N N . THR A 1 82 ? 11.101 18.353 0.081 1.00 61.59 82 THR A N 1
ATOM 660 C CA . THR A 1 82 ? 9.886 19.104 0.395 1.00 61.59 82 THR A CA 1
ATOM 661 C C . THR A 1 82 ? 9.924 19.433 1.888 1.00 61.59 82 THR A C 1
ATOM 663 O O . THR A 1 82 ? 9.895 18.531 2.726 1.00 61.59 82 THR A O 1
ATOM 666 N N . LYS A 1 83 ? 10.063 20.718 2.241 1.00 60.75 83 LYS A N 1
ATOM 667 C CA . LYS A 1 83 ? 9.915 21.170 3.631 1.00 60.75 83 LYS A CA 1
ATOM 668 C C . LYS A 1 83 ? 8.439 21.061 3.995 1.00 60.75 83 LYS A C 1
ATOM 670 O O . LYS A 1 83 ? 7.626 21.830 3.489 1.00 60.75 83 LYS A O 1
ATOM 675 N N . THR A 1 84 ? 8.098 20.091 4.832 1.00 57.38 84 THR A N 1
ATOM 676 C CA . THR A 1 84 ? 6.733 19.913 5.335 1.00 57.38 84 THR A CA 1
ATOM 677 C C . THR A 1 84 ? 6.801 19.988 6.850 1.00 57.38 84 THR A C 1
ATOM 679 O O . THR A 1 84 ? 6.833 18.974 7.535 1.00 57.38 84 THR A O 1
ATOM 682 N N . ASP A 1 85 ? 6.893 21.213 7.366 1.00 59.12 85 ASP A N 1
ATOM 683 C CA . ASP A 1 85 ? 7.056 21.454 8.803 1.00 59.12 85 ASP A CA 1
ATOM 684 C C . ASP A 1 85 ? 5.718 21.378 9.567 1.00 59.12 85 ASP A C 1
ATOM 686 O O . ASP A 1 85 ? 5.703 21.436 10.791 1.00 59.12 85 ASP A O 1
ATOM 690 N N . ASP A 1 86 ? 4.577 21.225 8.875 1.00 66.62 86 ASP A N 1
ATOM 691 C CA . ASP A 1 86 ? 3.266 21.214 9.538 1.00 66.62 86 ASP A CA 1
ATOM 692 C C . ASP A 1 86 ? 2.198 20.395 8.782 1.00 66.62 86 ASP A C 1
ATOM 694 O O . ASP A 1 86 ? 1.236 20.920 8.210 1.00 66.62 86 ASP A O 1
ATOM 698 N N . PHE A 1 87 ? 2.365 19.068 8.776 1.00 65.25 87 PHE A N 1
ATOM 699 C CA . PHE A 1 87 ? 1.392 18.117 8.211 1.00 65.25 87 PHE A CA 1
ATOM 700 C C . PHE A 1 87 ? -0.031 18.319 8.759 1.00 65.25 87 PHE A C 1
ATOM 702 O O . PHE A 1 87 ? -1.015 18.137 8.038 1.00 65.25 87 PHE A O 1
ATOM 709 N N . MET A 1 88 ? -0.157 18.739 10.020 1.00 66.88 88 MET A N 1
ATOM 710 C CA . MET A 1 88 ? -1.445 18.894 10.696 1.00 66.88 88 MET A CA 1
ATOM 711 C C . MET A 1 88 ? -2.237 20.097 10.176 1.00 66.88 88 MET A C 1
ATOM 713 O O . MET A 1 88 ? -3.462 20.014 10.037 1.00 66.88 88 MET A O 1
ATOM 717 N N . LYS A 1 89 ? -1.563 21.196 9.814 1.00 69.94 89 LYS A N 1
ATOM 718 C CA . LYS A 1 89 ? -2.207 22.322 9.118 1.00 69.94 89 LYS A CA 1
ATOM 719 C C . LYS A 1 89 ? -2.639 21.960 7.702 1.00 69.94 89 LYS A C 1
ATOM 721 O O . LYS A 1 89 ? -3.752 22.313 7.312 1.00 69.94 89 LYS A O 1
ATOM 726 N N . VAL A 1 90 ? -1.805 21.231 6.957 1.00 73.12 90 VAL A N 1
ATOM 727 C CA . VAL A 1 90 ? -2.128 20.786 5.588 1.00 73.12 90 VAL A CA 1
ATOM 728 C C . VAL A 1 90 ? -3.362 19.881 5.590 1.00 73.12 90 VAL A C 1
ATOM 730 O O . VAL A 1 90 ? -4.271 20.071 4.779 1.00 73.12 90 VAL A O 1
ATOM 733 N N . LEU A 1 91 ? -3.454 18.961 6.555 1.00 68.81 91 LEU A N 1
ATOM 734 C CA . LEU A 1 91 ? -4.604 18.072 6.695 1.00 68.81 91 LEU A CA 1
ATOM 735 C C . LEU A 1 91 ? -5.897 18.845 7.009 1.00 68.81 91 LEU A C 1
ATOM 737 O O . LEU A 1 91 ? -6.911 18.649 6.338 1.00 68.81 91 LEU A O 1
ATOM 741 N N . LYS A 1 92 ? -5.857 19.785 7.967 1.00 71.12 92 LYS A N 1
ATOM 742 C CA . LYS A 1 92 ? -7.015 20.639 8.305 1.00 71.12 92 LYS A CA 1
ATOM 743 C C . LYS A 1 92 ? -7.469 21.507 7.127 1.00 71.12 92 LYS A C 1
ATOM 745 O O . LYS A 1 92 ? -8.669 21.705 6.946 1.00 71.12 92 LYS A O 1
ATOM 750 N N . ALA A 1 93 ? -6.533 22.022 6.331 1.00 74.38 93 ALA A N 1
ATOM 751 C CA . ALA A 1 93 ? -6.845 22.825 5.151 1.00 74.38 93 ALA A CA 1
ATOM 752 C C . ALA A 1 93 ? -7.511 21.992 4.041 1.00 74.38 93 ALA A C 1
ATOM 754 O O . ALA A 1 93 ? -8.486 22.444 3.443 1.00 74.38 93 ALA A O 1
ATOM 755 N N . SER A 1 94 ? -7.034 20.764 3.807 1.00 68.75 94 SER A N 1
ATOM 756 C CA . SER A 1 94 ? -7.608 19.847 2.812 1.00 68.75 94 SER A CA 1
ATOM 757 C C . SER A 1 94 ? -9.056 19.461 3.146 1.00 68.75 94 SER A C 1
ATOM 759 O O . SER A 1 94 ? -9.921 19.471 2.270 1.00 68.75 94 SER A O 1
ATOM 761 N N . LEU A 1 95 ? -9.352 19.228 4.431 1.00 69.81 95 LEU A N 1
ATOM 762 C CA . LEU A 1 95 ? -10.703 18.897 4.903 1.00 69.81 95 LEU A CA 1
ATOM 763 C C . LEU A 1 95 ? -11.691 20.067 4.771 1.00 69.81 95 LEU A C 1
ATOM 765 O O . LEU A 1 95 ? -12.837 19.854 4.389 1.00 69.81 95 LEU A O 1
ATOM 769 N N . LYS A 1 96 ? -11.257 21.310 5.024 1.00 66.44 96 LYS A N 1
ATOM 770 C CA . LYS A 1 96 ? -12.119 22.497 4.865 1.00 66.44 96 LYS A CA 1
ATOM 771 C C . LYS A 1 96 ? -12.432 22.822 3.405 1.00 66.44 96 LYS A C 1
ATOM 773 O O . LYS A 1 96 ? -13.514 23.316 3.115 1.00 66.44 96 LYS A O 1
ATOM 778 N N . LYS A 1 97 ? -11.503 22.549 2.484 1.00 57.84 97 LYS A N 1
ATOM 779 C CA . LYS A 1 97 ? -11.657 22.889 1.061 1.00 57.84 97 LYS A CA 1
ATOM 780 C C . LYS A 1 97 ? -12.621 21.960 0.309 1.00 57.84 97 LYS A C 1
ATOM 782 O O . LYS A 1 97 ? -13.117 22.349 -0.737 1.00 57.84 97 LYS A O 1
ATOM 787 N N . LYS A 1 98 ? -12.886 20.754 0.829 1.00 52.44 98 LYS A N 1
ATOM 788 C CA . LYS A 1 98 ? -13.854 19.790 0.267 1.00 52.44 98 LYS A CA 1
ATOM 789 C C . LYS A 1 98 ? -15.284 19.941 0.807 1.00 52.44 98 LYS A C 1
ATOM 791 O O . LYS A 1 98 ? -16.160 19.210 0.366 1.00 52.44 98 LYS A O 1
ATOM 796 N N . ALA A 1 99 ? -15.506 20.844 1.763 1.00 47.62 99 ALA A N 1
ATOM 797 C CA . ALA A 1 99 ? -16.811 21.095 2.377 1.00 47.62 99 ALA A CA 1
ATOM 798 C C . ALA A 1 99 ? -17.549 22.313 1.775 1.00 47.62 99 ALA A C 1
ATOM 800 O O . ALA A 1 99 ? -18.476 22.821 2.403 1.00 47.62 99 ALA A O 1
ATOM 801 N N . ALA A 1 100 ? -17.123 22.787 0.597 1.00 38.66 100 ALA A N 1
ATOM 802 C CA . ALA A 1 100 ? -17.747 23.867 -0.169 1.00 38.66 100 ALA A CA 1
ATOM 803 C C . ALA A 1 100 ? -18.172 23.362 -1.550 1.00 38.66 100 ALA A C 1
ATOM 805 O O . ALA A 1 100 ? -17.400 22.558 -2.126 1.00 38.66 100 ALA A O 1
#

Secondary structure (DSSP, 8-state):
----PPPPPGGGS---TT----S-----HHHHHHHHHHHHHH-----GGG---HHHHHHHHHHHHHHTT-------PPPP----S-HHHHHHHHHHHT--